Protein AF-M0BPE2-F1 (afdb_monomer_lite)

InterPro domains:
  IPR018649 SHOCT domain [PF09851] (90-116)

pLDDT: mean 72.71, std 13.04, range [43.56, 91.19]

Structure (mmCIF, N/CA/C/O backbone):
data_AF-M0BPE2-F1
#
_entry.id   AF-M0BPE2-F1
#
loop_
_atom_site.group_PDB
_atom_site.id
_atom_site.type_symbol
_atom_site.label_atom_id
_atom_site.label_alt_id
_atom_site.label_comp_id
_atom_site.label_asym_id
_atom_site.label_entity_id
_atom_site.label_seq_id
_atom_site.pdbx_PDB_ins_code
_atom_site.Cartn_x
_atom_site.Cartn_y
_atom_site.Cartn_z
_atom_site.occupancy
_atom_site.B_iso_or_equiv
_atom_site.auth_seq_id
_atom_site.auth_comp_id
_atom_site.auth_asym_id
_atom_site.auth_atom_id
_atom_site.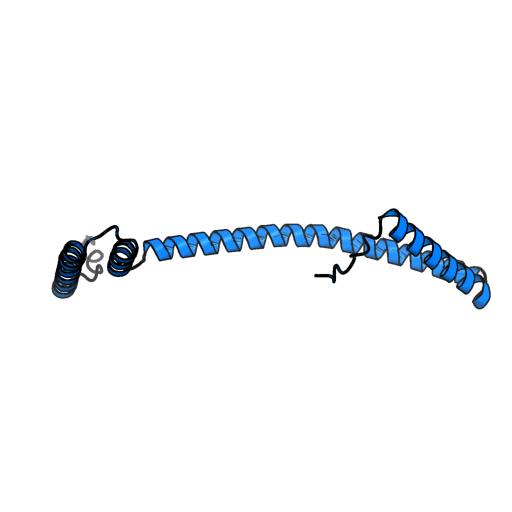pdbx_PDB_model_num
ATOM 1 N N . MET A 1 1 ? -31.591 1.397 -15.816 1.00 49.41 1 MET A N 1
ATOM 2 C CA . MET A 1 1 ? -30.734 0.197 -15.927 1.00 49.41 1 MET A CA 1
ATOM 3 C C . MET A 1 1 ? -29.729 0.416 -17.046 1.00 49.41 1 MET A C 1
ATOM 5 O O . MET A 1 1 ? -30.141 0.915 -18.084 1.00 49.41 1 MET A O 1
ATOM 9 N N . GLY A 1 2 ? -28.462 0.045 -16.836 1.00 51.59 2 GLY A N 1
ATOM 10 C CA . GLY A 1 2 ? -27.481 -0.107 -17.917 1.00 51.59 2 GLY A CA 1
ATOM 11 C C . GLY A 1 2 ? -26.328 0.897 -17.928 1.00 51.59 2 GLY A C 1
ATOM 12 O O . GLY A 1 2 ? -26.282 1.767 -18.787 1.00 51.59 2 GLY A O 1
ATOM 13 N N . SER A 1 3 ? -25.364 0.718 -17.027 1.00 43.56 3 SER A N 1
ATOM 14 C CA . SER A 1 3 ? -23.965 1.076 -17.288 1.00 43.56 3 SER A CA 1
ATOM 15 C C . SER A 1 3 ? -23.073 0.285 -16.335 1.00 43.56 3 SER A C 1
ATOM 17 O O . SER A 1 3 ? -22.477 0.823 -15.406 1.00 43.56 3 SER A O 1
ATOM 19 N N . GLU A 1 4 ? -23.031 -1.029 -16.547 1.00 45.62 4 GLU A N 1
ATOM 20 C CA . GLU A 1 4 ? -21.946 -1.862 -16.042 1.00 45.62 4 GLU A CA 1
ATOM 21 C C . GLU A 1 4 ? -20.700 -1.482 -16.843 1.00 45.62 4 GLU A C 1
ATOM 23 O O . GLU A 1 4 ? -20.500 -1.902 -17.984 1.00 45.62 4 GLU A O 1
ATOM 28 N N . SER A 1 5 ? -19.877 -0.608 -16.269 1.00 49.69 5 SER A N 1
ATOM 29 C CA . SER A 1 5 ? -18.504 -0.408 -16.707 1.00 49.69 5 SER A CA 1
ATOM 30 C C . SER A 1 5 ? -17.781 -1.739 -16.527 1.00 49.69 5 SER A C 1
ATOM 32 O O . SER A 1 5 ? -17.335 -2.063 -15.427 1.00 49.69 5 SER A O 1
ATOM 34 N N . GLY A 1 6 ? -17.734 -2.535 -17.595 1.00 47.62 6 GLY A N 1
ATOM 35 C CA . GLY A 1 6 ? -17.001 -3.790 -17.652 1.00 47.62 6 GLY A CA 1
ATOM 36 C C . GLY A 1 6 ? -15.537 -3.541 -17.320 1.00 47.62 6 GLY A C 1
ATOM 37 O O . GLY A 1 6 ? -14.750 -3.157 -18.187 1.00 47.62 6 GLY A O 1
ATOM 38 N N . GLY A 1 7 ? -15.185 -3.737 -16.050 1.00 45.66 7 GLY A N 1
ATOM 39 C CA . GLY A 1 7 ? -13.810 -3.804 -15.594 1.00 45.66 7 GLY A CA 1
ATOM 40 C C . GLY A 1 7 ? -13.158 -4.940 -16.355 1.00 45.66 7 GLY A C 1
ATOM 41 O O . GLY A 1 7 ? -13.450 -6.106 -16.105 1.00 45.66 7 GLY A O 1
ATOM 42 N N . ARG A 1 8 ? -12.338 -4.599 -17.351 1.00 62.03 8 ARG A N 1
ATOM 43 C CA . ARG A 1 8 ? -11.568 -5.579 -18.104 1.00 62.03 8 ARG A CA 1
ATOM 44 C C . ARG A 1 8 ? -10.602 -6.207 -17.114 1.00 62.03 8 ARG A C 1
ATOM 46 O O . ARG A 1 8 ? -9.571 -5.625 -16.788 1.00 62.03 8 ARG A O 1
ATOM 53 N N . SER A 1 9 ? -10.989 -7.350 -16.561 1.00 59.81 9 SER A N 1
ATOM 54 C CA . SER A 1 9 ? -10.130 -8.183 -15.740 1.00 59.81 9 SER A CA 1
ATOM 55 C C . SER A 1 9 ? -9.072 -8.753 -16.673 1.00 59.81 9 SER A C 1
ATOM 57 O O . SER A 1 9 ? -9.235 -9.845 -17.215 1.00 59.81 9 SER A O 1
ATOM 59 N N . TYR A 1 10 ? -8.033 -7.962 -16.936 1.00 66.56 10 TYR A N 1
ATOM 60 C CA . TYR A 1 10 ? -6.879 -8.414 -17.690 1.00 66.56 10 TYR A CA 1
ATOM 61 C C . TYR A 1 10 ? -6.308 -9.605 -16.938 1.00 66.56 10 TYR A C 1
ATOM 63 O O . TYR A 1 10 ? -5.840 -9.486 -15.803 1.00 66.56 10 TYR A O 1
ATOM 71 N N . THR A 1 11 ? -6.430 -10.779 -17.544 1.00 75.50 11 THR A N 1
ATOM 72 C CA . THR A 1 11 ? -5.895 -11.996 -16.944 1.00 75.50 11 THR A CA 1
ATOM 73 C C . THR A 1 11 ? -4.377 -11.859 -16.849 1.00 75.50 11 THR A C 1
ATOM 75 O O . THR A 1 11 ? -3.761 -11.162 -17.660 1.00 75.50 11 THR A O 1
ATOM 78 N N . LEU A 1 12 ? -3.748 -12.510 -15.866 1.00 69.50 12 LEU A N 1
ATOM 79 C CA . LEU A 1 12 ? -2.292 -12.444 -15.675 1.00 69.50 12 LEU A CA 1
ATOM 80 C C . LEU A 1 12 ? -1.550 -12.711 -17.000 1.00 69.50 12 LEU A C 1
ATOM 82 O O . LEU A 1 12 ? -0.621 -11.996 -17.365 1.00 69.50 12 LEU A O 1
ATOM 86 N N . THR A 1 13 ? -2.045 -13.688 -17.760 1.00 74.62 13 THR A N 1
ATOM 87 C CA . THR A 1 13 ? -1.570 -14.067 -19.092 1.00 74.62 13 THR A CA 1
ATOM 88 C C . THR A 1 13 ? -1.666 -12.935 -20.114 1.00 74.62 13 THR A C 1
ATOM 90 O O . THR A 1 13 ? -0.742 -12.754 -20.897 1.00 74.62 13 THR A O 1
ATOM 93 N N . GLU A 1 14 ? -2.739 -12.147 -20.103 1.00 74.25 14 GLU A N 1
ATOM 94 C CA . GLU A 1 14 ? -2.921 -11.001 -21.001 1.00 74.25 14 GLU A CA 1
ATOM 95 C C . GLU A 1 14 ? -1.948 -9.863 -20.660 1.00 74.25 14 GLU A C 1
ATOM 97 O O . GLU A 1 14 ? -1.344 -9.279 -21.556 1.00 74.25 14 GLU A O 1
ATOM 102 N N . ILE A 1 15 ? -1.692 -9.614 -19.371 1.00 78.00 15 ILE A N 1
ATOM 103 C CA . ILE A 1 15 ? -0.675 -8.645 -18.922 1.00 78.00 15 ILE A CA 1
ATOM 104 C C . ILE A 1 15 ? 0.724 -9.095 -19.358 1.00 78.00 15 ILE A C 1
ATOM 106 O O . ILE A 1 15 ? 1.512 -8.285 -19.854 1.00 78.00 15 ILE A O 1
ATOM 110 N N . PHE A 1 16 ? 1.035 -10.386 -19.206 1.00 78.25 16 PHE A N 1
ATOM 111 C CA . PHE A 1 16 ? 2.295 -10.959 -19.678 1.00 78.25 16 PHE A CA 1
ATOM 112 C C . PHE A 1 16 ? 2.424 -10.870 -21.200 1.00 78.25 16 PHE A C 1
ATOM 114 O O . PHE A 1 16 ? 3.472 -10.451 -21.684 1.00 78.25 16 PHE A O 1
ATOM 121 N N . ALA A 1 17 ? 1.365 -11.187 -21.947 1.00 78.75 17 ALA A N 1
ATOM 122 C CA . ALA A 1 17 ? 1.351 -11.111 -23.404 1.00 78.75 17 ALA A CA 1
ATOM 123 C C . ALA A 1 17 ? 1.550 -9.673 -23.901 1.00 78.75 17 ALA A C 1
ATOM 125 O O . ALA A 1 17 ? 2.398 -9.435 -24.758 1.00 78.75 17 ALA A O 1
ATOM 126 N N . ILE A 1 18 ? 0.846 -8.698 -23.319 1.00 82.81 18 ILE A N 1
ATOM 127 C CA . ILE A 1 18 ? 0.998 -7.277 -23.663 1.00 82.81 18 ILE A CA 1
ATOM 128 C C . ILE A 1 18 ? 2.427 -6.811 -23.381 1.00 82.81 18 ILE A C 1
ATOM 130 O O . ILE A 1 18 ? 3.042 -6.163 -24.227 1.00 82.81 18 ILE A O 1
ATOM 134 N N . LYS A 1 19 ? 2.989 -7.165 -22.219 1.00 80.31 19 LYS A N 1
ATOM 135 C CA . LYS A 1 19 ? 4.374 -6.815 -21.883 1.00 80.31 19 LYS A CA 1
ATOM 136 C C . LYS A 1 19 ? 5.385 -7.465 -22.820 1.00 80.31 19 LYS A C 1
ATOM 138 O O . LYS A 1 19 ? 6.351 -6.804 -23.185 1.00 80.31 19 LYS A O 1
ATOM 143 N N . PHE A 1 20 ? 5.163 -8.716 -23.213 1.00 81.19 20 PHE A N 1
ATOM 144 C CA . PHE A 1 20 ? 6.046 -9.442 -24.121 1.00 81.19 20 PHE A CA 1
AT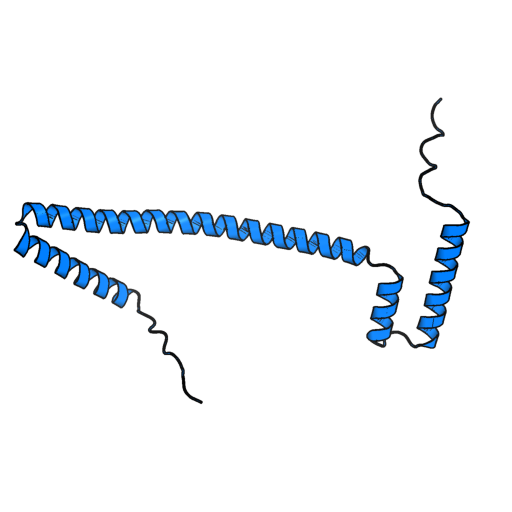OM 145 C C . PHE A 1 20 ? 6.051 -8.811 -25.516 1.00 81.19 20 PHE A C 1
ATOM 147 O O . PHE A 1 20 ? 7.112 -8.500 -26.043 1.00 81.19 20 PHE A O 1
ATOM 154 N N . VAL A 1 21 ? 4.868 -8.522 -26.066 1.00 83.94 21 VAL A N 1
ATOM 155 C CA . VAL A 1 21 ? 4.727 -7.854 -27.368 1.00 83.94 21 VAL A CA 1
ATOM 156 C C . VAL A 1 21 ? 5.348 -6.458 -27.338 1.00 83.94 21 VAL A C 1
ATOM 158 O O . VAL A 1 21 ? 6.063 -6.079 -28.261 1.00 83.94 21 VAL A O 1
ATOM 161 N N . LEU A 1 22 ? 5.118 -5.689 -26.271 1.00 83.62 22 LEU A N 1
ATOM 162 C CA . LEU A 1 22 ? 5.673 -4.343 -26.144 1.00 83.62 22 LEU A CA 1
ATOM 163 C C . LEU A 1 22 ? 7.201 -4.366 -26.006 1.00 83.62 22 LEU A C 1
ATOM 165 O O . LEU A 1 22 ? 7.876 -3.526 -26.598 1.00 83.62 22 LEU A O 1
ATOM 169 N N . ALA A 1 23 ? 7.747 -5.346 -25.280 1.00 77.88 23 ALA A N 1
ATOM 170 C CA . ALA A 1 23 ? 9.185 -5.572 -25.220 1.00 77.88 23 ALA A CA 1
ATOM 171 C C . ALA A 1 23 ? 9.742 -5.897 -26.612 1.00 77.88 23 ALA A C 1
ATOM 173 O O . ALA A 1 23 ? 10.654 -5.211 -27.060 1.00 77.88 23 ALA A O 1
ATOM 174 N N . ASP A 1 24 ? 9.155 -6.851 -27.338 1.00 76.19 24 ASP A N 1
ATOM 175 C CA . ASP A 1 24 ? 9.598 -7.225 -28.688 1.00 76.19 24 ASP A CA 1
ATOM 176 C C . ASP A 1 24 ? 9.591 -6.038 -29.658 1.00 76.19 24 ASP A C 1
ATOM 178 O O . ASP A 1 24 ? 10.558 -5.833 -30.391 1.00 76.19 24 ASP A O 1
ATOM 182 N N . VAL A 1 25 ? 8.557 -5.192 -29.623 1.00 81.50 25 VAL A N 1
ATOM 183 C CA . VAL A 1 25 ? 8.494 -3.975 -30.450 1.00 81.50 25 VAL A CA 1
ATOM 184 C C . VAL A 1 25 ? 9.654 -3.027 -30.135 1.00 81.50 25 VAL A C 1
ATOM 186 O O . VAL A 1 25 ? 10.290 -2.512 -31.056 1.00 81.50 25 VAL A O 1
ATOM 189 N N . VAL A 1 26 ? 9.968 -2.814 -28.855 1.00 80.00 26 VAL A N 1
ATOM 190 C CA . VAL A 1 26 ? 11.096 -1.967 -28.430 1.00 80.00 26 VAL A CA 1
ATOM 191 C C . VAL A 1 26 ? 12.432 -2.567 -28.877 1.00 80.00 26 VAL A C 1
ATOM 193 O O . VAL A 1 26 ? 13.304 -1.837 -29.347 1.00 80.00 26 VAL A O 1
ATOM 196 N N . ILE A 1 27 ? 12.587 -3.888 -28.783 1.00 72.75 27 ILE A N 1
ATOM 197 C CA . ILE A 1 27 ? 13.799 -4.610 -29.192 1.00 72.75 27 ILE A CA 1
ATOM 198 C C . ILE A 1 27 ? 14.009 -4.499 -30.703 1.00 72.75 27 ILE A C 1
ATOM 200 O O . ILE A 1 27 ? 15.101 -4.146 -31.149 1.00 72.75 27 ILE A O 1
ATOM 204 N N . ILE A 1 28 ? 12.963 -4.753 -31.491 1.00 76.00 28 ILE A N 1
ATOM 205 C CA . ILE A 1 28 ? 12.997 -4.658 -32.954 1.00 76.00 28 ILE A CA 1
ATOM 206 C C . ILE A 1 28 ? 13.292 -3.217 -33.382 1.00 76.00 28 ILE A C 1
ATOM 208 O O . ILE A 1 28 ? 14.154 -2.998 -34.232 1.00 76.00 28 ILE A O 1
ATOM 212 N N . ALA A 1 29 ? 12.647 -2.223 -32.763 1.00 75.75 29 ALA A N 1
ATOM 213 C CA . ALA A 1 29 ? 12.926 -0.814 -33.033 1.00 75.75 29 ALA A CA 1
ATOM 214 C C . ALA A 1 29 ? 14.385 -0.449 -32.712 1.00 75.75 29 ALA A C 1
ATOM 216 O O . ALA A 1 29 ? 15.043 0.210 -33.515 1.00 75.75 29 ALA A O 1
ATOM 217 N N . ALA A 1 30 ? 14.925 -0.921 -31.585 1.00 71.69 30 ALA A N 1
ATOM 218 C CA . ALA A 1 30 ? 16.316 -0.679 -31.210 1.00 71.69 30 ALA A CA 1
ATOM 219 C C . ALA A 1 30 ? 17.312 -1.337 -32.184 1.00 71.69 30 ALA A C 1
ATOM 221 O O . ALA A 1 30 ? 18.309 -0.712 -32.553 1.00 71.69 30 ALA A O 1
ATOM 222 N N . LEU A 1 31 ? 17.025 -2.561 -32.647 1.00 71.19 31 LEU A N 1
ATOM 223 C CA . LEU A 1 31 ? 17.823 -3.261 -33.661 1.00 71.19 31 LEU A CA 1
ATOM 224 C C . LEU A 1 31 ? 17.841 -2.509 -34.996 1.00 71.19 31 LEU A C 1
ATOM 226 O O . LEU A 1 31 ? 18.898 -2.416 -35.620 1.00 71.19 31 LEU A O 1
ATOM 230 N N . LEU A 1 32 ? 16.697 -1.958 -35.413 1.00 72.75 32 LEU A N 1
ATOM 231 C CA . LEU A 1 32 ? 16.560 -1.228 -36.674 1.00 72.75 32 LEU A CA 1
ATOM 232 C C . LEU A 1 32 ? 17.220 0.157 -36.646 1.00 72.75 32 LEU A C 1
ATOM 234 O O . LEU A 1 32 ? 17.757 0.584 -37.664 1.00 72.75 32 LEU A O 1
ATOM 238 N N . LEU A 1 33 ? 17.176 0.863 -35.510 1.00 65.94 33 LEU A N 1
ATOM 239 C CA . LEU A 1 33 ? 17.587 2.271 -35.437 1.00 65.94 33 LEU A CA 1
ATOM 240 C C . LEU A 1 33 ? 19.028 2.488 -34.959 1.00 65.94 33 LEU A C 1
ATOM 242 O O . LEU A 1 33 ? 19.658 3.460 -35.368 1.00 65.94 33 LEU A O 1
ATOM 246 N N . ALA A 1 34 ? 19.545 1.625 -34.082 1.00 68.94 34 ALA A N 1
ATOM 247 C CA . ALA A 1 34 ? 20.786 1.893 -33.345 1.00 68.94 34 ALA A CA 1
ATOM 248 C C . ALA A 1 34 ? 21.876 0.818 -33.529 1.00 68.94 34 ALA A C 1
ATOM 250 O O . ALA A 1 34 ? 23.011 0.989 -33.078 1.00 68.94 34 ALA A O 1
ATOM 251 N N . GLY A 1 35 ? 21.559 -0.276 -34.227 1.00 71.06 35 GLY A N 1
ATOM 252 C CA . GLY A 1 35 ? 22.465 -1.395 -34.465 1.00 71.06 35 GLY A CA 1
ATOM 253 C C . GLY A 1 35 ? 22.566 -2.383 -33.287 1.00 71.06 35 GLY A C 1
ATOM 254 O O . GLY A 1 35 ? 22.063 -2.125 -32.189 1.00 71.06 35 GLY A O 1
ATOM 255 N N . PRO A 1 36 ? 23.222 -3.544 -33.487 1.00 72.50 36 PRO A N 1
ATOM 256 C CA . PRO A 1 36 ? 23.101 -4.702 -32.590 1.00 72.50 36 PRO A CA 1
ATOM 257 C C . PRO A 1 36 ? 23.563 -4.458 -31.145 1.00 72.50 36 PRO A C 1
ATOM 259 O O . PRO A 1 36 ? 22.972 -4.987 -30.206 1.00 72.50 36 PRO A O 1
ATOM 262 N N . LEU A 1 37 ? 24.600 -3.637 -30.950 1.00 72.19 37 LEU A N 1
ATOM 263 C CA . LEU A 1 37 ? 25.150 -3.336 -29.621 1.00 72.19 37 LEU A CA 1
ATOM 264 C C . LEU A 1 37 ? 24.210 -2.456 -28.784 1.00 72.19 37 LEU A C 1
ATOM 266 O O . LEU A 1 37 ? 24.070 -2.671 -27.581 1.00 72.19 37 LEU A O 1
ATOM 270 N N . TRP A 1 38 ? 23.526 -1.501 -29.414 1.00 75.31 38 TRP A N 1
ATOM 271 C CA . TRP A 1 38 ? 22.551 -0.645 -28.736 1.00 75.31 38 TRP A CA 1
ATOM 272 C C . TRP A 1 38 ? 21.258 -1.384 -28.406 1.00 75.31 38 TRP A C 1
ATOM 274 O O . TRP A 1 38 ? 20.684 -1.157 -27.343 1.00 75.31 38 TRP A O 1
ATOM 284 N N . ALA A 1 39 ? 20.831 -2.309 -29.268 1.00 73.12 39 ALA A N 1
ATOM 285 C CA . ALA A 1 39 ? 19.692 -3.173 -28.979 1.00 73.12 39 ALA A CA 1
ATOM 286 C C . ALA A 1 39 ? 19.924 -4.034 -27.732 1.00 73.12 39 ALA A C 1
ATOM 288 O O . ALA A 1 39 ? 19.048 -4.111 -26.874 1.00 73.12 39 ALA A O 1
ATOM 289 N N . LEU A 1 40 ? 21.123 -4.613 -27.593 1.00 74.12 40 LEU A N 1
ATOM 290 C CA . LEU A 1 40 ? 21.525 -5.346 -26.388 1.00 74.12 40 LEU A CA 1
ATOM 291 C C . LEU A 1 40 ? 21.564 -4.448 -25.143 1.00 74.12 40 LEU A C 1
ATOM 293 O O . LEU A 1 40 ? 21.195 -4.880 -24.053 1.00 74.12 40 LEU A O 1
ATOM 297 N N . GLY A 1 41 ? 21.978 -3.189 -25.296 1.00 79.25 41 GLY A N 1
ATOM 298 C CA . GLY A 1 41 ? 21.919 -2.207 -24.215 1.00 79.25 41 GLY A CA 1
ATOM 299 C C . GLY A 1 41 ? 20.484 -1.918 -23.765 1.00 79.25 41 GLY A C 1
ATOM 300 O O . GLY A 1 41 ? 20.190 -1.967 -22.571 1.00 79.25 41 GLY A O 1
ATOM 301 N N . LEU A 1 42 ? 19.572 -1.665 -24.710 1.00 77.56 42 LEU A N 1
ATOM 302 C CA . LEU A 1 42 ? 18.166 -1.380 -24.405 1.00 77.56 42 LEU A CA 1
ATOM 303 C C . LEU A 1 42 ? 17.442 -2.579 -23.789 1.00 77.56 42 LEU A C 1
ATOM 305 O O . LEU A 1 42 ? 16.680 -2.395 -22.841 1.00 77.56 42 LEU A O 1
ATOM 309 N N . THR A 1 43 ? 17.679 -3.796 -24.286 1.00 79.00 43 THR A N 1
ATOM 310 C CA . THR A 1 43 ? 17.077 -5.014 -23.722 1.00 79.00 43 THR A CA 1
ATOM 311 C C . THR A 1 43 ? 17.528 -5.223 -22.281 1.00 79.00 43 THR A C 1
ATOM 313 O O . THR A 1 43 ? 16.695 -5.437 -21.401 1.00 79.00 43 THR A O 1
ATOM 316 N N . ALA A 1 44 ? 18.831 -5.090 -22.014 1.00 79.56 44 ALA A N 1
ATOM 317 C CA . ALA A 1 44 ? 19.386 -5.204 -20.672 1.00 79.56 44 ALA A CA 1
ATOM 318 C C . ALA A 1 44 ? 18.790 -4.151 -19.730 1.00 79.56 44 ALA A C 1
ATOM 320 O O . ALA A 1 44 ? 18.428 -4.471 -18.598 1.00 79.56 44 ALA A O 1
ATOM 321 N N . LEU A 1 45 ? 18.618 -2.915 -20.206 1.00 82.31 45 LEU A N 1
ATOM 322 C CA . LEU A 1 45 ? 18.029 -1.827 -19.428 1.00 82.31 45 LEU A CA 1
ATOM 323 C C . LEU A 1 45 ? 16.537 -2.066 -19.154 1.00 82.31 45 LEU A C 1
ATOM 325 O O . LEU A 1 45 ? 16.074 -1.826 -18.040 1.00 82.31 45 LEU A O 1
ATOM 329 N N . PHE A 1 46 ? 15.794 -2.611 -20.119 1.00 84.38 46 PHE A N 1
ATOM 330 C CA . PHE A 1 46 ? 14.389 -2.983 -19.947 1.00 84.38 46 PHE A CA 1
ATOM 331 C C . PHE A 1 46 ? 14.208 -4.118 -18.928 1.00 84.38 46 PHE A C 1
ATOM 333 O O . PHE A 1 46 ? 13.348 -4.040 -18.044 1.00 84.38 46 PHE A O 1
ATOM 340 N N . VAL A 1 47 ? 15.054 -5.151 -19.000 1.00 85.94 47 VAL A N 1
ATOM 341 C CA . VAL A 1 47 ? 15.076 -6.249 -18.022 1.00 85.94 47 VAL A CA 1
ATOM 342 C C . VAL A 1 47 ? 15.453 -5.720 -16.640 1.00 85.94 47 VAL A C 1
ATOM 344 O O . VAL A 1 47 ? 14.751 -6.008 -15.672 1.00 85.94 47 VAL A O 1
ATOM 347 N N . ALA A 1 48 ? 16.496 -4.893 -16.542 1.00 82.94 48 ALA A N 1
ATOM 348 C CA . ALA A 1 48 ? 16.921 -4.280 -15.286 1.00 82.94 48 ALA A CA 1
ATOM 349 C C . ALA A 1 48 ? 15.826 -3.390 -14.682 1.00 82.94 48 ALA A C 1
ATOM 351 O O . ALA A 1 48 ? 15.569 -3.473 -13.485 1.00 82.94 48 ALA A O 1
ATOM 352 N N . SER A 1 49 ? 15.133 -2.592 -15.498 1.00 79.44 49 SER A N 1
ATOM 353 C CA . SER A 1 49 ? 14.002 -1.763 -15.069 1.00 79.44 49 SER A CA 1
ATOM 354 C C . SER A 1 49 ? 12.845 -2.618 -14.549 1.00 79.44 49 SER A C 1
ATOM 356 O O . SER A 1 49 ? 12.326 -2.364 -13.464 1.00 79.44 49 SER A O 1
ATOM 358 N N . THR A 1 50 ? 12.494 -3.691 -15.263 1.00 86.00 50 THR A N 1
ATOM 359 C CA . THR A 1 50 ? 11.456 -4.637 -14.829 1.00 86.00 50 THR A CA 1
ATOM 360 C C . THR A 1 50 ? 11.824 -5.301 -13.502 1.00 86.00 50 THR A C 1
ATOM 362 O O . THR A 1 50 ? 10.991 -5.388 -12.600 1.00 86.00 50 THR A O 1
ATOM 365 N N . PHE A 1 51 ? 13.078 -5.731 -13.357 1.00 89.00 51 PHE A N 1
ATOM 366 C CA . PHE A 1 51 ? 13.581 -6.358 -12.138 1.00 89.00 51 PHE A CA 1
ATOM 367 C C . PHE A 1 51 ? 13.629 -5.373 -10.964 1.00 89.00 51 PHE A C 1
ATOM 369 O O . PHE A 1 51 ? 13.274 -5.728 -9.842 1.00 89.00 51 PHE A O 1
ATOM 376 N N . LEU A 1 52 ? 14.008 -4.121 -11.226 1.00 85.62 52 LEU A N 1
ATOM 377 C CA . LEU A 1 52 ? 14.024 -3.041 -10.244 1.00 85.62 52 LEU A CA 1
ATOM 378 C C . LEU A 1 52 ? 12.613 -2.725 -9.741 1.00 85.62 52 LEU A C 1
ATOM 380 O O . LEU A 1 52 ? 12.411 -2.623 -8.534 1.00 85.62 52 LEU A O 1
ATOM 384 N N . ILE A 1 53 ? 11.634 -2.623 -10.644 1.00 81.94 53 ILE A N 1
ATOM 385 C CA . ILE A 1 53 ? 10.225 -2.419 -10.287 1.00 81.94 53 ILE A CA 1
ATOM 386 C C . ILE A 1 53 ? 9.726 -3.595 -9.446 1.00 81.94 53 ILE A C 1
ATOM 388 O O . ILE A 1 53 ? 9.175 -3.372 -8.375 1.00 81.94 53 ILE A O 1
ATOM 392 N N . TRP A 1 54 ? 9.980 -4.839 -9.864 1.00 87.31 54 TRP A N 1
ATOM 393 C CA . TRP A 1 54 ? 9.600 -6.023 -9.088 1.00 87.31 54 TRP A CA 1
ATOM 394 C C . TRP A 1 54 ? 10.224 -6.028 -7.686 1.00 87.31 54 TRP A C 1
ATOM 396 O O . TRP A 1 54 ? 9.532 -6.281 -6.701 1.00 87.31 54 TRP A O 1
ATOM 406 N N . TYR A 1 55 ? 11.512 -5.697 -7.574 1.00 84.38 55 TYR A N 1
ATOM 407 C CA . TYR A 1 55 ? 12.214 -5.606 -6.294 1.00 84.38 55 TYR A CA 1
ATOM 408 C C . TYR A 1 55 ? 11.631 -4.514 -5.384 1.00 84.38 55 TYR A C 1
ATOM 410 O O . TYR A 1 55 ? 11.437 -4.743 -4.188 1.00 84.38 55 TYR A O 1
ATOM 418 N N . LEU A 1 56 ? 11.316 -3.343 -5.943 1.00 80.31 56 LEU A N 1
ATOM 419 C CA . LEU A 1 56 ? 10.710 -2.231 -5.209 1.00 80.31 56 LEU A CA 1
ATOM 420 C C . LEU A 1 56 ? 9.281 -2.553 -4.758 1.00 80.31 56 LEU A C 1
ATOM 422 O O . LEU A 1 56 ? 8.964 -2.319 -3.594 1.00 80.31 56 LEU A O 1
ATOM 426 N N . THR A 1 57 ? 8.453 -3.150 -5.620 1.00 80.81 57 THR A N 1
ATOM 427 C CA . THR A 1 57 ? 7.087 -3.580 -5.277 1.00 80.81 57 THR A CA 1
ATOM 428 C C . THR A 1 57 ? 7.095 -4.644 -4.179 1.00 80.81 57 THR A C 1
ATOM 430 O O . THR A 1 57 ? 6.353 -4.553 -3.207 1.00 80.81 57 THR A O 1
ATOM 433 N N . ARG A 1 58 ? 8.008 -5.617 -4.247 1.00 79.00 58 ARG A N 1
ATOM 434 C CA . ARG A 1 58 ? 8.133 -6.651 -3.207 1.00 79.00 58 ARG A CA 1
ATOM 435 C C . ARG A 1 58 ? 8.569 -6.082 -1.852 1.00 79.00 58 ARG A C 1
ATOM 437 O O . ARG A 1 58 ? 8.283 -6.662 -0.806 1.00 79.00 58 ARG A O 1
ATOM 444 N N . ARG A 1 59 ? 9.296 -4.960 -1.860 1.00 73.44 59 ARG A N 1
ATOM 445 C CA . ARG A 1 59 ? 9.669 -4.225 -0.645 1.00 73.44 59 ARG A CA 1
ATOM 446 C C . ARG A 1 59 ? 8.508 -3.379 -0.120 1.00 73.44 59 ARG A C 1
ATOM 448 O O . ARG A 1 59 ? 8.354 -3.307 1.097 1.00 73.44 59 ARG A O 1
ATOM 455 N N . SER A 1 60 ? 7.711 -2.764 -0.995 1.00 68.06 60 SER A N 1
ATOM 456 C CA . SER A 1 60 ? 6.546 -1.972 -0.584 1.00 68.06 60 SER A CA 1
ATOM 457 C C . SER A 1 60 ? 5.460 -2.841 0.039 1.00 68.06 60 SER A C 1
ATOM 459 O O . SER A 1 60 ? 4.966 -2.475 1.091 1.00 68.06 60 SER A O 1
ATOM 461 N N . GLU A 1 61 ? 5.189 -4.035 -0.497 1.00 67.75 61 GLU A N 1
ATOM 462 C CA . GLU A 1 61 ? 4.203 -4.970 0.079 1.00 67.75 61 GLU A CA 1
ATOM 463 C C . GLU A 1 61 ? 4.474 -5.291 1.558 1.00 67.75 61 GLU A C 1
ATOM 465 O O . GLU A 1 61 ? 3.550 -5.356 2.364 1.00 67.75 61 GLU A O 1
ATOM 470 N N . ARG A 1 62 ? 5.749 -5.443 1.941 1.00 63.00 62 ARG A N 1
ATOM 471 C CA . ARG A 1 62 ? 6.131 -5.651 3.347 1.00 63.00 62 ARG A CA 1
ATOM 472 C C . ARG A 1 62 ? 5.941 -4.392 4.188 1.00 63.00 62 ARG A C 1
ATOM 474 O O . ARG A 1 62 ? 5.410 -4.470 5.286 1.00 63.00 62 ARG A O 1
ATOM 481 N N . ALA A 1 63 ? 6.337 -3.237 3.655 1.00 63.12 63 ALA A N 1
ATOM 482 C CA . ALA A 1 63 ? 6.176 -1.959 4.344 1.00 63.12 63 ALA A CA 1
ATOM 483 C C . ALA A 1 63 ? 4.698 -1.560 4.515 1.00 63.12 63 ALA A C 1
ATOM 485 O O . ALA A 1 63 ? 4.349 -0.897 5.487 1.00 63.12 63 ALA A O 1
ATOM 486 N N . ASP A 1 64 ? 3.832 -1.947 3.582 1.00 66.81 64 ASP A N 1
ATOM 487 C CA . ASP A 1 64 ? 2.398 -1.682 3.646 1.00 66.81 64 ASP A CA 1
ATOM 488 C C . ASP A 1 64 ? 1.694 -2.633 4.621 1.00 66.81 64 ASP A C 1
ATOM 490 O O . ASP A 1 64 ? 0.791 -2.196 5.333 1.00 66.81 64 ASP A O 1
ATOM 494 N N . ALA A 1 65 ? 2.148 -3.888 4.725 1.00 67.56 65 ALA A N 1
ATOM 495 C CA . ALA A 1 65 ? 1.679 -4.828 5.743 1.00 67.56 65 ALA A CA 1
ATOM 496 C C . ALA A 1 65 ? 2.022 -4.354 7.166 1.00 67.56 65 ALA A C 1
ATOM 498 O O . ALA A 1 65 ? 1.143 -4.325 8.025 1.00 67.56 65 ALA A O 1
ATOM 499 N N . ASP A 1 66 ? 3.258 -3.902 7.400 1.00 67.06 66 ASP A N 1
ATOM 500 C CA . ASP A 1 66 ? 3.677 -3.386 8.711 1.00 67.06 66 ASP A CA 1
ATOM 501 C C . ASP A 1 66 ? 2.870 -2.137 9.113 1.00 67.06 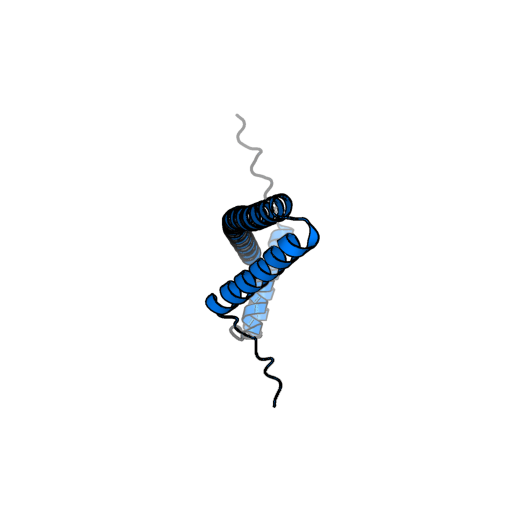66 ASP A C 1
ATOM 503 O O . ASP A 1 66 ? 2.406 -2.022 10.247 1.00 67.06 66 ASP A O 1
ATOM 507 N N . ARG A 1 67 ? 2.611 -1.231 8.159 1.00 70.25 67 ARG A N 1
ATOM 508 C CA . ARG A 1 67 ? 1.773 -0.043 8.391 1.00 70.25 67 ARG A CA 1
ATOM 509 C C . ARG A 1 67 ? 0.297 -0.367 8.596 1.00 70.25 67 ARG A C 1
ATOM 511 O O . ARG A 1 67 ? -0.388 0.389 9.278 1.00 70.25 67 ARG A O 1
ATOM 518 N N . ALA A 1 68 ? -0.222 -1.429 7.984 1.00 71.62 68 ALA A N 1
ATOM 519 C CA . ALA A 1 68 ? -1.603 -1.851 8.203 1.00 71.62 68 ALA A CA 1
ATOM 520 C C . ALA A 1 68 ? -1.797 -2.325 9.649 1.00 71.62 68 ALA A C 1
ATOM 522 O O . ALA A 1 68 ? -2.729 -1.873 10.308 1.00 71.62 68 ALA A O 1
ATOM 523 N N . VAL A 1 69 ? -0.858 -3.127 10.163 1.00 75.31 69 VAL A N 1
ATOM 524 C CA . VAL A 1 69 ? -0.857 -3.597 11.559 1.00 75.31 69 VAL A CA 1
ATOM 525 C C . VAL A 1 69 ? -0.710 -2.434 12.543 1.00 75.31 69 VAL A C 1
ATOM 527 O O . VAL A 1 69 ? -1.371 -2.414 13.578 1.00 75.31 69 VAL A O 1
ATOM 530 N N . GLU A 1 70 ? 0.134 -1.448 12.237 1.00 75.25 70 GLU A N 1
ATOM 531 C CA . GLU A 1 70 ? 0.292 -0.255 13.077 1.00 75.25 70 GLU A CA 1
ATOM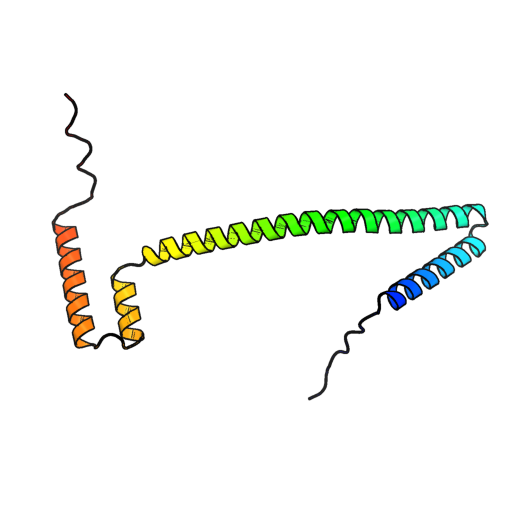 532 C C . GLU A 1 70 ? -0.996 0.584 13.127 1.00 75.25 70 GLU A C 1
ATOM 534 O O . GLU A 1 70 ? -1.437 0.958 14.211 1.00 75.25 70 GLU A O 1
ATOM 539 N N . ARG A 1 71 ? -1.675 0.779 11.987 1.00 74.75 71 ARG A N 1
ATOM 540 C CA . ARG A 1 71 ? -2.968 1.484 11.941 1.00 74.75 71 ARG A CA 1
ATOM 541 C C . ARG A 1 71 ? -4.103 0.733 12.633 1.00 74.75 71 ARG A C 1
ATOM 543 O O . ARG A 1 71 ? -4.988 1.382 13.181 1.00 74.75 71 ARG A O 1
ATOM 550 N N . GLU A 1 72 ? -4.121 -0.596 12.575 1.00 75.12 72 GLU A N 1
ATOM 551 C CA . GLU A 1 72 ? -5.092 -1.401 13.328 1.00 75.12 72 GLU A CA 1
ATOM 552 C C . GLU A 1 72 ? -4.880 -1.220 14.832 1.00 75.12 72 GLU A C 1
ATOM 554 O O . GLU A 1 72 ? -5.821 -0.878 15.536 1.00 75.12 72 GLU A O 1
ATOM 559 N N . ARG A 1 73 ? -3.631 -1.279 15.310 1.00 75.75 73 ARG A N 1
ATOM 560 C CA . ARG A 1 73 ? -3.315 -1.021 16.725 1.00 75.75 73 ARG A CA 1
ATOM 561 C C . ARG A 1 73 ? -3.664 0.394 17.175 1.00 75.75 73 ARG A C 1
ATOM 563 O O . ARG A 1 73 ? -4.115 0.574 18.301 1.00 75.75 73 ARG A O 1
ATOM 570 N N . GLU A 1 74 ? -3.442 1.400 16.331 1.00 77.00 74 GLU A N 1
ATOM 571 C CA . GLU A 1 74 ? -3.846 2.781 16.620 1.00 77.00 74 GLU A CA 1
ATOM 572 C C . GLU A 1 74 ? -5.370 2.927 16.694 1.00 77.00 74 GLU A C 1
ATOM 574 O O . GLU A 1 74 ? -5.867 3.648 17.557 1.00 77.00 74 GLU A O 1
ATOM 579 N N . ARG A 1 75 ? -6.116 2.230 15.826 1.00 77.06 75 ARG A N 1
ATOM 580 C CA . ARG A 1 75 ? -7.585 2.194 15.875 1.00 77.06 75 ARG A CA 1
ATOM 581 C C . ARG A 1 75 ? -8.086 1.497 17.129 1.00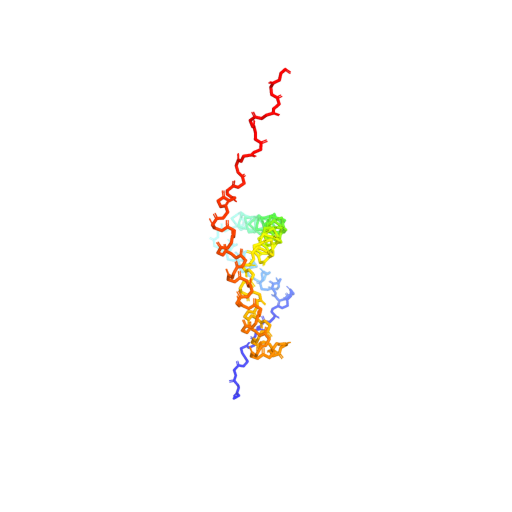 77.06 75 ARG A C 1
ATOM 583 O O . ARG A 1 75 ? -8.897 2.092 17.823 1.00 77.06 75 ARG A O 1
ATOM 590 N N . ASP A 1 76 ? -7.548 0.328 17.460 1.00 76.06 76 ASP A N 1
ATOM 591 C CA . ASP A 1 76 ? -7.906 -0.408 18.675 1.00 76.06 76 ASP A CA 1
ATOM 592 C C . ASP A 1 76 ? -7.593 0.418 19.933 1.00 76.06 76 ASP A C 1
ATOM 594 O O . ASP A 1 76 ? -8.367 0.450 20.886 1.00 76.06 76 ASP A O 1
ATOM 598 N N . ALA A 1 77 ? -6.469 1.143 19.942 1.00 75.50 77 ALA A N 1
ATOM 599 C CA . ALA A 1 77 ? -6.108 2.035 21.040 1.00 75.50 77 ALA A CA 1
ATOM 600 C C . ALA A 1 77 ? -7.033 3.259 21.132 1.00 75.50 77 ALA A C 1
ATOM 602 O O . ALA A 1 77 ? -7.371 3.681 22.240 1.00 75.50 77 ALA A O 1
ATOM 603 N N . ALA A 1 78 ? -7.441 3.828 19.994 1.00 74.00 78 ALA A N 1
ATOM 604 C CA . ALA A 1 78 ? -8.387 4.938 19.936 1.00 74.00 78 ALA A CA 1
ATOM 605 C C . ALA A 1 78 ? -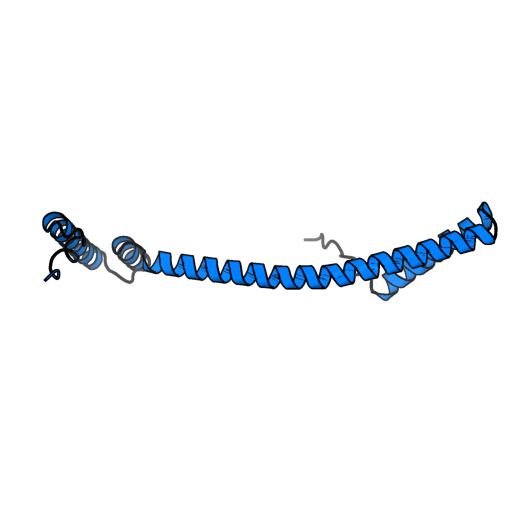9.802 4.504 20.347 1.00 74.00 78 ALA A C 1
ATOM 607 O O . ALA A 1 78 ? -10.466 5.228 21.083 1.00 74.00 78 ALA A O 1
ATOM 608 N N . GLU A 1 79 ? -10.238 3.314 19.942 1.00 72.88 79 GLU A N 1
ATOM 609 C CA . GLU A 1 79 ? -11.517 2.716 20.325 1.00 72.88 79 GLU A CA 1
ATOM 610 C C . GLU A 1 79 ? -11.527 2.388 21.821 1.00 72.88 79 GLU A C 1
ATOM 612 O O . GLU A 1 79 ? -12.392 2.877 22.539 1.00 72.88 79 GLU A O 1
ATOM 617 N N . ALA A 1 80 ? -10.478 1.747 22.345 1.00 69.50 80 ALA A N 1
ATOM 618 C CA . ALA A 1 80 ? -10.332 1.489 23.779 1.00 69.50 80 ALA A CA 1
ATOM 619 C C . ALA A 1 80 ? -10.187 2.770 24.626 1.00 69.50 80 ALA A C 1
ATOM 621 O O . ALA A 1 80 ? -10.441 2.749 25.835 1.00 69.50 80 ALA A O 1
ATOM 622 N N . ALA A 1 81 ? -9.714 3.877 24.045 1.00 69.62 81 ALA A N 1
ATOM 623 C CA . ALA A 1 81 ? -9.715 5.190 24.691 1.00 69.62 81 ALA A CA 1
ATOM 624 C C . ALA A 1 81 ? -11.109 5.837 24.642 1.00 69.62 81 ALA A C 1
ATOM 626 O O . ALA A 1 81 ? -11.544 6.420 25.635 1.00 69.62 81 ALA A O 1
ATOM 627 N N . SER A 1 82 ? -11.834 5.687 23.533 1.00 64.06 82 SER A N 1
ATOM 628 C CA . SER A 1 82 ? -13.203 6.182 23.380 1.00 64.06 82 SER A CA 1
ATOM 629 C C . SER A 1 82 ? -14.182 5.423 24.277 1.00 64.06 82 SER A C 1
ATOM 631 O O . SER A 1 82 ? -15.012 6.057 24.915 1.00 64.06 82 SER A O 1
ATOM 633 N N . GLU A 1 83 ? -14.040 4.104 24.420 1.00 60.72 83 GLU A N 1
ATOM 634 C CA . GLU A 1 83 ? -14.814 3.274 25.356 1.00 60.72 83 GLU A CA 1
ATOM 635 C C . GLU A 1 83 ? -14.553 3.668 26.814 1.00 60.72 83 GLU A C 1
ATOM 637 O O . GLU A 1 83 ? -15.490 3.819 27.593 1.00 60.72 83 GLU A O 1
ATOM 642 N N . ARG A 1 84 ? -13.293 3.946 27.181 1.00 60.31 84 ARG A N 1
ATOM 643 C CA . ARG A 1 84 ? -12.954 4.506 28.504 1.00 60.31 84 ARG A CA 1
ATOM 644 C C . ARG A 1 84 ? -13.555 5.891 28.740 1.00 60.31 84 ARG A C 1
ATOM 646 O O . ARG A 1 84 ? -13.833 6.244 29.880 1.00 60.31 84 ARG A O 1
ATOM 653 N N . THR A 1 85 ? -13.750 6.674 27.681 1.00 59.22 85 THR A N 1
ATOM 654 C CA . THR A 1 85 ? -14.381 8.000 27.766 1.00 59.22 85 THR A CA 1
ATOM 655 C C . THR A 1 85 ? -15.913 7.893 27.792 1.00 59.22 85 THR A C 1
ATOM 657 O O . THR A 1 85 ? -16.569 8.708 28.430 1.00 59.22 85 THR A O 1
ATOM 660 N N . ALA A 1 86 ? -16.487 6.863 27.162 1.00 55.94 86 ALA A N 1
ATOM 661 C CA . ALA A 1 86 ? -17.911 6.533 27.230 1.00 55.94 86 ALA A CA 1
ATOM 662 C C . ALA A 1 86 ? -18.311 5.961 28.604 1.00 55.94 86 ALA A C 1
ATOM 664 O O . ALA A 1 86 ? -19.384 6.268 29.116 1.00 55.94 86 ALA A O 1
ATOM 665 N N . ASP A 1 87 ? -17.429 5.212 29.270 1.00 54.56 87 ASP A N 1
ATOM 666 C CA . ASP A 1 87 ? -17.636 4.809 30.672 1.00 54.56 87 ASP A CA 1
ATOM 667 C C . ASP A 1 87 ? -17.578 6.019 31.633 1.00 54.56 87 ASP A C 1
ATOM 669 O O . ASP A 1 87 ? -18.257 6.062 32.662 1.00 54.56 87 ASP A O 1
ATOM 673 N N . ALA A 1 88 ? -16.854 7.070 31.229 1.00 55.09 88 ALA A N 1
ATOM 674 C CA . ALA A 1 88 ? -16.857 8.388 31.860 1.00 55.09 88 ALA A CA 1
ATOM 675 C C . ALA A 1 88 ? -18.003 9.307 31.381 1.00 55.09 88 ALA A C 1
ATOM 677 O O . ALA A 1 88 ? -18.003 10.495 31.707 1.00 55.09 88 ALA A O 1
ATOM 678 N N . SER A 1 89 ? -18.987 8.807 30.618 1.00 57.47 89 SER A N 1
ATOM 679 C CA . SER A 1 89 ? -20.173 9.597 30.283 1.00 57.47 89 SER A CA 1
ATOM 680 C C . SER A 1 89 ? -20.957 9.934 31.548 1.00 57.47 89 SER A C 1
ATOM 682 O O . SER A 1 89 ? -21.327 9.050 32.335 1.00 57.47 89 SER A O 1
ATOM 684 N N . ASP A 1 90 ? -21.196 11.237 31.694 1.00 71.94 90 ASP A N 1
ATOM 685 C CA . ASP A 1 90 ? -21.966 11.880 32.750 1.00 71.94 90 ASP A CA 1
ATOM 686 C C . ASP A 1 90 ? -23.243 11.070 33.058 1.00 71.94 90 ASP A C 1
ATOM 688 O O . ASP A 1 90 ? -23.987 10.729 32.129 1.00 71.94 90 ASP A O 1
ATOM 692 N N . PRO A 1 91 ? -23.509 10.706 34.327 1.00 79.06 91 PRO A N 1
ATOM 693 C CA . PRO A 1 91 ? -24.666 9.898 34.715 1.00 79.06 91 PRO A CA 1
ATOM 694 C C . PRO A 1 91 ? -26.016 10.414 34.187 1.00 79.06 91 PRO A C 1
ATOM 696 O O . PRO A 1 91 ? -26.928 9.606 33.989 1.00 79.06 91 PRO A O 1
ATOM 699 N N . VAL A 1 92 ? -26.146 11.713 33.893 1.00 80.50 92 VAL A N 1
ATOM 700 C CA . VAL A 1 92 ? -27.329 12.290 33.228 1.00 80.50 92 VAL A CA 1
ATOM 701 C C . VAL A 1 92 ? -27.481 11.776 31.791 1.00 80.50 92 VAL A C 1
ATOM 703 O O . VAL A 1 92 ? -28.580 11.401 31.383 1.00 80.50 92 VAL A O 1
ATOM 706 N N . THR A 1 93 ? -26.384 11.692 31.035 1.00 82.06 93 THR A N 1
ATOM 707 C CA . THR A 1 93 ? -26.374 11.228 29.635 1.00 82.06 93 THR A CA 1
ATOM 708 C C . THR A 1 93 ? -26.854 9.777 29.536 1.00 82.06 93 THR A C 1
ATOM 710 O O . THR A 1 93 ? -27.719 9.460 28.722 1.00 82.06 93 THR A O 1
ATOM 713 N N . ARG A 1 94 ? -26.410 8.911 30.459 1.00 84.25 94 ARG A N 1
ATOM 714 C CA . ARG A 1 94 ? -26.886 7.516 30.562 1.00 84.25 94 ARG A CA 1
ATOM 715 C C . ARG A 1 94 ? -28.357 7.389 30.971 1.00 84.25 94 ARG A C 1
ATOM 717 O O . ARG A 1 94 ? -29.005 6.383 30.678 1.00 84.25 94 ARG A O 1
ATOM 724 N N . LEU A 1 95 ? -28.899 8.364 31.701 1.00 85.75 95 LEU A N 1
ATOM 725 C CA . LEU A 1 95 ? -30.313 8.367 32.077 1.00 85.75 95 LEU A CA 1
ATOM 726 C C . LEU A 1 95 ? -31.201 8.789 30.895 1.00 85.75 95 LEU A C 1
ATOM 728 O O . LEU A 1 95 ? -32.260 8.195 30.707 1.00 85.75 95 LEU A O 1
ATOM 732 N N . GLN A 1 96 ? -30.744 9.753 30.087 1.00 86.31 96 GLN A N 1
ATOM 733 C CA . GLN A 1 96 ? -31.434 10.214 28.876 1.00 86.31 96 GLN A CA 1
ATOM 734 C C . GLN A 1 96 ? -31.494 9.134 27.790 1.00 86.31 96 GLN A C 1
ATOM 736 O O . GLN A 1 96 ? -32.547 8.942 27.187 1.00 86.31 96 GLN A O 1
ATOM 741 N N . GLU A 1 97 ? -30.403 8.395 27.579 1.00 87.75 97 GLU A N 1
ATOM 742 C CA . GLU A 1 97 ? -30.337 7.322 26.577 1.00 87.75 97 GLU A CA 1
ATOM 743 C C . GLU A 1 97 ? -31.383 6.224 26.845 1.00 87.75 97 GLU A C 1
ATOM 745 O O . GLU A 1 97 ? -32.163 5.873 25.966 1.00 87.75 97 GLU A O 1
ATOM 750 N N . ARG A 1 98 ? -31.527 5.788 28.103 1.00 85.62 98 ARG A N 1
ATOM 751 C CA . ARG A 1 98 ? -32.534 4.778 28.486 1.00 85.62 98 ARG A CA 1
ATOM 752 C C . ARG A 1 98 ? -33.982 5.261 28.412 1.00 85.62 98 ARG A C 1
ATOM 754 O O . ARG A 1 98 ? -34.885 4.453 28.211 1.00 85.62 98 ARG A O 1
ATOM 761 N N . TYR A 1 99 ? -34.226 6.556 28.607 1.00 88.12 99 TYR A N 1
ATOM 762 C CA . TYR A 1 99 ? -35.549 7.138 28.370 1.00 88.12 99 TYR A CA 1
ATOM 763 C C . TYR A 1 99 ? -35.863 7.175 26.866 1.00 88.12 99 TYR A C 1
ATOM 765 O O . TYR A 1 99 ? -36.968 6.813 26.464 1.00 88.12 99 TYR A O 1
ATOM 773 N N . ALA A 1 100 ? -34.880 7.524 26.027 1.00 91.19 100 ALA A N 1
ATOM 774 C CA . ALA A 1 100 ? -35.024 7.528 24.570 1.00 91.19 100 ALA A CA 1
ATOM 775 C C . ALA A 1 100 ? -35.263 6.121 23.989 1.00 91.19 100 ALA A C 1
ATOM 777 O O . ALA A 1 100 ? -36.071 5.974 23.072 1.00 91.19 100 ALA A O 1
ATOM 778 N N . ASP A 1 101 ? -34.639 5.093 24.569 1.00 91.00 101 ASP A N 1
ATOM 779 C CA . ASP A 1 101 ? -34.875 3.684 24.222 1.00 91.00 101 ASP A CA 1
ATOM 780 C C . ASP A 1 101 ? -36.218 3.141 24.751 1.00 91.00 101 ASP A C 1
ATOM 782 O O . ASP A 1 101 ? -36.629 2.030 24.411 1.00 91.00 101 ASP A O 1
ATOM 786 N N . GLY A 1 102 ? -36.941 3.922 25.565 1.00 88.00 102 GLY A N 1
ATOM 787 C CA . GLY A 1 102 ? -38.228 3.539 26.149 1.00 88.00 102 GLY A CA 1
ATOM 788 C C . GLY A 1 102 ? -38.122 2.536 27.303 1.00 88.00 102 GLY A C 1
ATOM 789 O O . GLY A 1 102 ? -39.138 1.992 27.737 1.00 88.00 102 GLY A O 1
ATOM 790 N N . GLU A 1 103 ? -36.915 2.295 27.822 1.00 89.50 103 GLU A N 1
ATOM 791 C CA . GLU A 1 103 ? -36.668 1.434 28.987 1.00 89.50 103 GLU A CA 1
ATOM 792 C C . GLU A 1 103 ? -37.091 2.090 30.309 1.00 89.50 103 GLU A C 1
ATOM 794 O O . GLU A 1 103 ? -37.162 1.431 31.350 1.00 89.50 103 GLU A O 1
ATOM 799 N N . LEU A 1 104 ? -37.353 3.397 30.280 1.00 88.38 104 LEU A N 1
ATOM 800 C CA . LEU A 1 104 ? -37.755 4.190 31.428 1.00 88.38 104 LEU A CA 1
ATOM 801 C C . LEU A 1 104 ? -39.018 4.984 31.104 1.00 88.38 104 LEU A C 1
ATOM 803 O O . LEU A 1 104 ? -39.075 5.686 30.096 1.00 88.38 104 LEU A O 1
ATOM 807 N N . SER A 1 105 ? -40.018 4.914 31.981 1.00 87.19 105 SER A N 1
ATOM 808 C CA . SER A 1 105 ? -41.171 5.809 31.879 1.00 87.19 105 SER A CA 1
ATOM 809 C C . SER A 1 105 ? -40.808 7.237 32.304 1.00 87.19 105 SER A C 1
ATOM 811 O O . SER A 1 105 ? -39.886 7.438 33.094 1.00 87.19 105 SER A O 1
ATOM 813 N N . GLU A 1 106 ? -41.563 8.229 31.823 1.00 87.19 106 GLU A N 1
ATOM 814 C CA . GLU A 1 106 ? -41.390 9.649 32.186 1.00 87.19 106 GLU A CA 1
ATOM 815 C C . GLU A 1 106 ? -41.302 9.855 33.707 1.00 87.19 106 GLU A C 1
ATOM 817 O O . GLU A 1 106 ? -40.359 10.455 34.210 1.00 87.19 106 GLU A O 1
ATOM 822 N N . ALA A 1 107 ? -42.231 9.259 34.461 1.00 89.38 107 ALA A N 1
ATOM 823 C CA . ALA A 1 107 ? -42.275 9.398 35.915 1.00 89.38 107 ALA A CA 1
ATOM 824 C C . ALA A 1 107 ? -41.043 8.790 36.615 1.00 89.38 107 ALA A C 1
ATOM 826 O O . ALA A 1 107 ? -40.598 9.277 37.654 1.00 89.38 107 ALA A O 1
ATOM 827 N N . GLU A 1 108 ? -40.475 7.716 36.061 1.00 88.38 108 GLU A N 1
ATOM 828 C CA . GLU A 1 108 ? -39.246 7.111 36.582 1.00 88.38 108 GLU A CA 1
ATOM 829 C C . GLU A 1 108 ? -37.997 7.904 36.194 1.00 88.38 108 GLU A C 1
ATOM 831 O O . GLU A 1 108 ? -36.990 7.835 36.906 1.00 88.38 108 GLU A O 1
ATOM 836 N N . PHE A 1 109 ? -38.048 8.624 35.072 1.00 90.69 109 PHE A N 1
ATOM 837 C CA . PHE A 1 109 ? -36.964 9.470 34.589 1.00 90.69 109 PHE A CA 1
ATOM 838 C C . PHE A 1 109 ? -36.859 10.708 35.467 1.00 90.69 109 PHE A C 1
ATOM 840 O O . PHE A 1 109 ? -35.800 10.930 36.053 1.00 90.69 109 PHE A O 1
ATOM 847 N N . GLU A 1 110 ? -37.971 11.418 35.661 1.00 89.75 110 GLU A N 1
ATOM 848 C CA . GLU A 1 110 ? -38.053 12.588 36.540 1.00 89.75 110 GLU A CA 1
ATOM 849 C C . GLU A 1 110 ? -37.598 12.242 37.967 1.00 89.75 110 GLU A C 1
ATOM 851 O O . GLU A 1 110 ? -36.702 12.888 38.506 1.00 89.75 110 GLU A O 1
ATOM 856 N N . ALA A 1 111 ? -38.094 11.140 38.544 1.00 89.38 111 ALA A N 1
ATOM 857 C CA . ALA A 1 111 ? -37.716 10.730 39.899 1.00 89.38 111 ALA A CA 1
ATOM 858 C C . ALA A 1 111 ? -36.220 10.386 40.050 1.00 89.38 111 ALA A C 1
ATOM 860 O O . ALA A 1 111 ? -35.626 10.600 41.111 1.00 89.38 111 ALA A O 1
ATOM 861 N N . LYS A 1 112 ? -35.594 9.812 39.014 1.00 86.12 112 LYS A N 1
ATOM 862 C CA . LYS A 1 112 ? -34.156 9.495 39.029 1.00 86.12 112 LYS A CA 1
ATOM 863 C C . LYS A 1 112 ? -33.297 10.720 38.725 1.00 86.12 112 LYS A C 1
ATOM 865 O O . LYS A 1 112 ? -32.202 10.807 39.279 1.00 86.12 112 LYS A O 1
ATOM 870 N N . LEU A 1 113 ? -33.780 11.642 37.894 1.00 89.88 113 LEU A N 1
ATOM 871 C CA . LEU A 1 113 ? -33.108 12.897 37.573 1.00 89.88 113 LEU A CA 1
ATOM 872 C C . LEU A 1 113 ? -33.074 13.823 38.791 1.00 89.88 113 LEU A C 1
ATOM 874 O O . LEU A 1 113 ? -31.997 14.290 39.151 1.00 89.88 113 LEU A O 1
ATOM 878 N N . ASP A 1 114 ? -34.199 13.986 39.489 1.00 86.88 114 ASP A N 1
ATOM 879 C CA . ASP A 1 114 ? -34.277 14.778 40.723 1.00 86.88 114 ASP A CA 1
ATOM 880 C C . ASP A 1 114 ? -33.312 14.253 41.787 1.00 86.88 114 ASP A C 1
ATOM 882 O O . ASP A 1 114 ? -32.558 15.011 42.394 1.00 86.88 114 ASP A O 1
ATOM 886 N N . ARG A 1 115 ? -33.253 12.928 41.961 1.00 86.06 115 ARG A N 1
ATOM 887 C CA . ARG A 1 115 ? -32.305 12.295 42.886 1.00 86.06 115 ARG A CA 1
ATOM 888 C C . ARG A 1 115 ? -30.848 12.562 42.503 1.00 86.06 115 ARG A C 1
ATOM 890 O O . ARG A 1 115 ? -29.998 12.694 43.383 1.00 86.06 115 ARG A O 1
ATOM 897 N N . LEU A 1 116 ? -30.547 12.572 41.206 1.00 86.06 116 LEU A N 1
ATOM 898 C CA . LEU A 1 116 ? -29.197 12.802 40.702 1.00 86.06 116 LEU A CA 1
ATOM 899 C C . LEU A 1 116 ? -28.775 14.263 40.912 1.00 86.06 116 LEU A C 1
ATOM 901 O O . LEU A 1 116 ? -27.659 14.501 41.368 1.00 86.06 116 LEU A O 1
ATOM 905 N N . ILE A 1 117 ? -29.684 15.213 40.675 1.00 85.50 117 ILE A N 1
ATOM 906 C CA . ILE A 1 117 ? -29.484 16.645 40.940 1.00 85.50 117 ILE A CA 1
ATOM 907 C C . ILE A 1 117 ? -29.276 16.882 42.439 1.00 85.50 117 ILE A C 1
ATOM 909 O O . ILE A 1 117 ? -28.259 17.449 42.825 1.00 85.50 117 ILE A O 1
ATOM 913 N N . GLU A 1 118 ? -30.148 16.346 43.296 1.00 84.38 118 GLU A N 1
ATOM 914 C CA . GLU A 1 118 ? -30.035 16.483 44.755 1.00 84.38 118 GLU A CA 1
ATOM 915 C C . GLU A 1 118 ? -28.721 15.881 45.292 1.00 84.38 118 GLU A C 1
ATOM 917 O O . GLU A 1 118 ? -28.113 16.387 46.238 1.00 84.38 118 GLU A O 1
ATOM 922 N N . SER A 1 119 ? -28.258 14.775 44.701 1.00 81.38 119 SER A N 1
ATOM 923 C CA . SER A 1 119 ? -26.973 14.168 45.058 1.00 81.38 119 SER A CA 1
ATOM 924 C C . SER A 1 119 ? -25.786 15.029 44.631 1.00 81.38 119 SER A C 1
ATOM 926 O O . SER A 1 119 ? -24.809 15.090 45.376 1.00 81.38 119 SER A O 1
ATOM 928 N N . ASN A 1 120 ? -25.858 15.669 43.462 1.00 78.25 120 ASN A N 1
ATOM 929 C CA . ASN A 1 120 ? -24.801 16.537 42.950 1.00 78.25 120 ASN A CA 1
ATOM 930 C C . ASN A 1 120 ? -24.726 17.846 43.750 1.00 78.25 120 ASN A C 1
ATOM 932 O O . ASN A 1 120 ? -23.668 18.206 44.245 1.00 78.25 120 ASN A O 1
ATOM 936 N N . GLU A 1 121 ? -25.869 18.479 44.024 1.00 79.50 121 GLU A N 1
ATOM 937 C CA . GLU A 1 121 ? -25.955 19.679 44.868 1.00 79.50 121 GLU A CA 1
ATOM 938 C C . GLU A 1 121 ? -25.452 19.421 46.297 1.00 79.50 121 GLU A C 1
ATOM 940 O O . GLU A 1 121 ? -24.794 20.270 46.905 1.00 79.50 121 GLU A O 1
ATOM 945 N N . ARG A 1 122 ? -25.726 18.229 46.848 1.00 75.56 122 ARG A N 1
ATOM 946 C CA . ARG A 1 122 ? -25.184 17.802 48.146 1.00 75.56 122 ARG A CA 1
ATOM 947 C C . ARG A 1 122 ? -23.668 17.596 48.090 1.00 75.56 122 ARG A C 1
ATOM 949 O O . ARG A 1 122 ? -23.002 17.921 49.070 1.00 75.56 122 ARG A O 1
ATOM 956 N N . ALA A 1 123 ? -23.136 17.060 46.993 1.00 69.06 123 ALA A N 1
ATOM 957 C CA . ALA A 1 123 ? -21.697 16.894 46.796 1.00 69.06 123 ALA A CA 1
ATOM 958 C C . ALA A 1 123 ? -20.988 18.255 46.662 1.00 69.06 123 ALA A C 1
ATOM 960 O O . ALA A 1 123 ? -19.995 18.484 47.352 1.00 69.06 123 ALA A O 1
ATOM 961 N N . ASP A 1 124 ? -21.568 19.182 45.896 1.00 66.44 124 ASP A N 1
ATOM 962 C CA . ASP A 1 124 ? -21.087 20.559 45.737 1.00 66.44 124 ASP A CA 1
ATOM 963 C C . ASP A 1 124 ? -21.117 21.330 47.069 1.00 66.44 124 ASP A C 1
ATOM 965 O O . ASP A 1 124 ? -20.161 22.011 47.435 1.00 66.44 124 ASP A O 1
ATOM 969 N N . THR A 1 125 ? -22.191 21.177 47.853 1.00 66.12 125 THR A N 1
ATOM 970 C CA . THR A 1 125 ? -22.341 21.820 49.174 1.00 66.12 125 THR A CA 1
ATOM 971 C C . THR A 1 125 ? -21.397 21.229 50.224 1.00 66.12 125 THR A C 1
ATOM 973 O O . THR A 1 125 ? -20.977 21.929 51.146 1.00 66.12 125 THR A O 1
ATOM 976 N N . ALA A 1 126 ? -21.060 19.943 50.109 1.00 61.38 126 ALA A N 1
ATOM 977 C CA . ALA A 1 126 ? -20.125 19.275 51.007 1.00 61.38 126 ALA A CA 1
ATOM 978 C C . ALA A 1 126 ? -18.656 19.630 50.720 1.00 61.38 126 ALA A C 1
ATOM 980 O O . ALA A 1 126 ? -17.799 19.230 51.505 1.00 61.38 126 ALA A O 1
ATOM 981 N N . GLY A 1 127 ? -18.361 20.370 49.640 1.00 50.38 127 GLY A N 1
ATOM 982 C CA . GLY A 1 127 ? -17.009 20.835 49.326 1.00 50.38 127 GLY A CA 1
ATOM 983 C C . GLY A 1 127 ? -15.985 19.704 49.257 1.00 50.38 127 GLY A C 1
ATOM 984 O O . GLY A 1 127 ? -14.827 19.908 49.605 1.00 50.38 127 GLY A O 1
ATOM 985 N N . LEU A 1 128 ? -16.405 18.499 48.861 1.00 51.16 128 LEU A N 1
ATOM 986 C CA . LEU A 1 128 ? -15.505 17.362 48.702 1.00 51.16 128 LEU A CA 1
ATOM 987 C C . LEU A 1 128 ? -14.819 17.455 47.337 1.00 51.16 128 LEU A C 1
ATOM 989 O O . LEU A 1 128 ? -14.983 16.590 46.479 1.00 51.16 128 LEU A O 1
ATOM 993 N N . GLU A 1 129 ? -14.014 18.504 47.158 1.00 45.19 129 GLU A N 1
ATOM 994 C CA . GLU A 1 129 ? -12.791 18.347 46.384 1.00 45.19 129 GLU A CA 1
ATOM 995 C C . GLU A 1 129 ? -11.961 17.308 47.138 1.00 45.19 129 GLU A C 1
ATOM 997 O O . GLU A 1 129 ? -11.556 17.488 48.286 1.00 45.19 129 GLU A O 1
ATOM 1002 N N . THR A 1 130 ? -11.782 16.153 46.518 1.00 48.59 130 THR A N 1
ATOM 1003 C CA . THR A 1 130 ? -10.936 15.054 46.978 1.00 48.59 130 THR A CA 1
ATOM 1004 C C . THR A 1 130 ? -9.449 15.443 46.968 1.00 48.59 130 THR A C 1
ATOM 1006 O O . THR A 1 130 ? -8.651 14.786 46.307 1.00 48.59 130 THR A O 1
ATOM 1009 N N . GLU A 1 131 ? -9.064 16.507 47.676 1.00 48.12 131 GLU A N 1
ATOM 1010 C CA . GLU A 1 131 ? -7.668 16.939 47.852 1.00 48.12 131 GLU A CA 1
ATOM 1011 C C . GLU A 1 131 ? -7.183 16.859 49.315 1.00 48.12 131 GLU A C 1
ATOM 1013 O O . GLU A 1 131 ? -5.990 16.994 49.577 1.00 48.12 131 GLU A O 1
ATOM 1018 N N . GLU A 1 132 ? -8.043 16.538 50.289 1.00 45.06 132 GLU A N 1
ATOM 1019 C CA . GLU A 1 132 ? -7.642 16.405 51.702 1.00 45.06 132 GLU A CA 1
ATOM 1020 C C . GLU A 1 132 ? -7.393 14.940 52.115 1.00 45.06 132 GLU A C 1
ATOM 1022 O O . GLU A 1 132 ? -8.106 14.374 52.938 1.00 45.06 132 GLU A O 1
ATOM 1027 N N . LEU A 1 133 ? -6.376 14.288 51.534 1.00 47.03 133 LEU A N 1
ATOM 1028 C CA . LEU A 1 133 ? -5.823 13.024 52.066 1.00 47.03 133 LEU A CA 1
ATOM 1029 C C . LEU A 1 133 ? -4.278 12.952 52.062 1.00 47.03 133 LEU A C 1
ATOM 1031 O O . LEU A 1 133 ? -3.728 11.870 52.264 1.00 47.03 133 LEU A O 1
ATOM 1035 N N . GLU A 1 134 ? -3.551 14.067 51.893 1.00 48.97 134 GLU A N 1
ATOM 1036 C CA . GLU A 1 134 ? -2.068 14.062 51.907 1.00 48.97 134 GLU A CA 1
ATOM 1037 C C . GLU A 1 134 ? -1.385 14.706 53.134 1.00 48.97 134 GLU A C 1
ATOM 1039 O O . GLU A 1 134 ? -0.159 14.665 53.225 1.00 48.97 134 GLU A O 1
ATOM 1044 N N . LEU A 1 135 ? -2.108 15.233 54.132 1.00 46.91 135 LEU A N 1
ATOM 1045 C CA . LEU A 1 135 ? -1.477 16.017 55.218 1.00 46.91 135 LEU A CA 1
ATOM 1046 C C . LEU A 1 135 ? -1.438 15.390 56.623 1.00 46.91 135 LEU A C 1
ATOM 1048 O O . LEU A 1 135 ? -1.086 16.088 57.571 1.00 46.91 135 LEU A O 1
ATOM 1052 N N . GLU A 1 136 ? -1.693 14.088 56.804 1.00 50.91 136 GLU A N 1
ATOM 1053 C CA . GLU A 1 136 ? -1.634 13.496 58.155 1.00 50.91 136 GLU A CA 1
ATOM 1054 C C . GLU A 1 136 ? -0.995 12.102 58.225 1.00 50.91 136 GLU A C 1
ATOM 1056 O O . GLU A 1 136 ? -1.576 11.140 58.724 1.00 50.91 136 GLU A O 1
ATOM 1061 N N . ARG A 1 137 ? 0.260 11.974 57.777 1.00 48.09 137 ARG A N 1
ATOM 1062 C CA . ARG A 1 137 ? 1.163 10.980 58.387 1.00 48.09 137 ARG A CA 1
ATOM 1063 C C . ARG A 1 137 ? 2.647 11.313 58.264 1.00 48.09 137 ARG A C 1
ATOM 1065 O O . ARG A 1 137 ? 3.460 10.452 57.946 1.00 48.09 137 ARG A O 1
ATOM 1072 N N . SER A 1 138 ? 3.011 12.555 58.568 1.00 56.12 138 SER A N 1
ATOM 1073 C CA . SER A 1 138 ? 4.356 12.852 59.061 1.00 56.12 138 SER A CA 1
ATOM 1074 C C . SER A 1 138 ? 4.359 12.781 60.591 1.00 56.12 138 SER A C 1
ATOM 1076 O O . SER A 1 138 ? 3.911 13.714 61.259 1.00 56.12 138 SER A O 1
ATOM 1078 N N . GLN A 1 139 ? 4.874 11.683 61.136 1.00 45.75 139 GLN A N 1
ATOM 1079 C CA . GLN A 1 139 ? 5.703 11.700 62.342 1.00 45.75 139 GLN A CA 1
ATOM 1080 C C . GLN A 1 139 ? 6.879 10.757 62.132 1.00 45.75 139 GLN A C 1
ATOM 1082 O O . GLN A 1 139 ? 6.634 9.630 61.645 1.00 45.75 139 GLN A O 1
#

Foldseek 3Di:
DDDPPPPPPCDPVNVVVVVVVVLVVLLVVQCVPPNDVRSVVVNVVVVVVVVVVVVVVVVVVVVVVVVVVVVVVVVVVVVVVVVVVVVVPDVLVVLVVCVVVVVDDPVRSVVVVVVVVVVVVVVVVVPPPVPPDPPPDDD

Sequence (139 aa):
MGSESGGRSYTLTEIFAIKFVLADVVIIAALLLAGPLWALGLTALFVASTFLIWYLTRRSERADADRAVERERERDAAEAASERTADASDPVTRLQERYADGELSEAEFEAKLDRLIESNERADTAGLETEELELERSQ

Radius of gyration: 35.52 Å; chains: 1; bounding box: 67×36×99 Å

Secondary structure (DSSP, 8-state):
-----------HHHHHHHHHHHHHHHHHHHHHHH-HHHHHHHHHHHHHHHHHHHHHHHHHHHHHHHHHHHHHHHHHHHHHHHHHHHHTS-HHHHHHHHHHTTSS-HHHHHHHHHHHHHHHHHHHHTT--TTTTSSS---

Organism: NCBI:txid1227488